Protein AF-A0A933C6C9-F1 (afdb_monomer_lite)

Secondary structure (DSSP, 8-state):
-PPPPPPPEEEEEE-SSHHHHHHHHHHHHHHHHHT-EEEEEE--TTGGGGTTTT---EEEETTEEEEESS--HHHHHHHHHSPEEEEEEEEEEEEHHHHHHH---SGGGHHHHHHHHHTS-PPEEEEETTS-EEEEEE-TT-HHHHHHHGGGBTSEEEEEEEEEEETTEEEEEEEEE-

Radius of gyration: 16.98 Å; chains: 1; bounding box: 46×29×46 Å

pLDDT: mean 88.98, std 12.52, range [32.41, 98.06]

Structure (mmCIF, N/CA/C/O backbone):
data_AF-A0A933C6C9-F1
#
_entry.id   AF-A0A933C6C9-F1
#
loop_
_atom_site.group_PDB
_atom_site.id
_atom_site.type_symbol
_atom_site.label_atom_id
_atom_site.label_alt_id
_atom_site.label_comp_id
_atom_site.label_asym_id
_atom_site.label_entity_id
_atom_site.label_seq_id
_atom_site.pdbx_PDB_ins_code
_atom_site.Cartn_x
_atom_site.Cartn_y
_atom_site.Cartn_z
_atom_site.occupancy
_atom_site.B_iso_or_equiv
_atom_site.auth_seq_id
_atom_site.auth_comp_id
_atom_site.auth_asym_id
_atom_site.auth_atom_id
_atom_site.pdbx_PDB_model_num
ATOM 1 N N . MET A 1 1 ? -21.735 3.619 -13.805 1.00 32.41 1 MET A N 1
ATOM 2 C CA . MET A 1 1 ? -20.652 3.083 -14.659 1.00 32.41 1 MET A CA 1
ATOM 3 C C . MET A 1 1 ? -19.665 2.416 -13.724 1.00 32.41 1 MET A C 1
ATOM 5 O O . MET A 1 1 ? -19.384 3.048 -12.712 1.00 32.41 1 MET A O 1
ATOM 9 N N . PRO A 1 2 ? -19.204 1.176 -13.961 1.00 44.41 2 PRO A N 1
ATOM 10 C CA . PRO A 1 2 ? -18.108 0.649 -13.158 1.00 44.41 2 PRO A CA 1
ATOM 11 C C . PRO A 1 2 ? -16.917 1.589 -13.348 1.00 44.41 2 PRO A C 1
ATOM 13 O O . PRO A 1 2 ? -16.565 1.916 -14.484 1.00 44.41 2 PRO A O 1
ATOM 16 N N . GLU A 1 3 ? -16.378 2.109 -12.249 1.00 56.44 3 GLU A N 1
ATOM 17 C CA . GLU A 1 3 ? -15.156 2.900 -12.312 1.00 56.44 3 GLU A CA 1
ATOM 18 C C . GLU A 1 3 ? -14.057 2.041 -12.936 1.00 56.44 3 GLU A C 1
ATOM 20 O O . GLU A 1 3 ? -13.916 0.862 -12.606 1.00 56.44 3 GLU A O 1
ATOM 25 N N . VAL A 1 4 ? -13.302 2.617 -13.873 1.00 56.66 4 VAL A N 1
ATOM 26 C CA . VAL A 1 4 ? -12.131 1.942 -14.434 1.00 56.66 4 VAL A CA 1
ATOM 27 C C . VAL A 1 4 ? -11.182 1.661 -13.266 1.00 56.66 4 VAL A C 1
ATOM 29 O O . VAL A 1 4 ? -10.819 2.614 -12.564 1.00 56.66 4 VAL A O 1
ATOM 32 N N . PRO A 1 5 ? -10.804 0.392 -13.021 1.00 61.88 5 PRO A N 1
ATOM 33 C CA . PRO A 1 5 ? -9.901 0.070 -11.934 1.00 61.88 5 PRO A CA 1
ATOM 34 C C . PRO A 1 5 ? -8.594 0.840 -12.137 1.00 61.88 5 PRO A C 1
ATOM 36 O O . PRO A 1 5 ? -8.133 0.989 -13.276 1.00 61.88 5 PRO A O 1
ATOM 39 N N . PRO A 1 6 ? -8.016 1.383 -11.059 1.00 73.81 6 PRO A N 1
ATOM 40 C CA . PRO A 1 6 ? -6.816 2.186 -11.173 1.00 73.81 6 PRO A CA 1
ATOM 41 C C . PRO A 1 6 ? -5.693 1.342 -11.771 1.00 73.81 6 PRO A C 1
ATOM 43 O O . PRO A 1 6 ? -5.558 0.157 -11.468 1.00 73.81 6 PRO A O 1
ATOM 46 N N . ALA A 1 7 ? -4.894 1.961 -12.639 1.00 83.75 7 ALA A N 1
ATOM 47 C CA . ALA A 1 7 ? -3.699 1.314 -13.152 1.00 83.75 7 ALA A CA 1
ATOM 48 C C . ALA A 1 7 ? -2.747 1.015 -11.981 1.00 83.75 7 ALA A C 1
ATOM 50 O O . ALA A 1 7 ? -2.576 1.883 -11.116 1.00 83.75 7 ALA A O 1
ATOM 51 N N . PRO A 1 8 ? -2.120 -0.172 -11.944 1.00 91.25 8 PRO A N 1
ATOM 52 C CA . PRO A 1 8 ? -1.150 -0.483 -10.910 1.00 91.25 8 PRO A CA 1
ATOM 53 C C . PRO A 1 8 ? 0.061 0.450 -11.006 1.00 91.25 8 PRO A C 1
ATOM 55 O O . PRO A 1 8 ? 0.387 0.993 -12.064 1.00 91.25 8 PRO A O 1
ATOM 58 N N . GLU A 1 9 ? 0.754 0.627 -9.894 1.00 92.12 9 GLU A N 1
ATOM 59 C CA . GLU A 1 9 ? 1.979 1.415 -9.812 1.00 92.12 9 GLU A CA 1
ATOM 60 C C . GLU A 1 9 ? 3.126 0.568 -9.273 1.00 92.12 9 GLU A C 1
ATOM 62 O O . GLU A 1 9 ? 2.943 -0.276 -8.398 1.00 92.12 9 GLU A O 1
ATOM 67 N N . VAL A 1 10 ? 4.321 0.804 -9.805 1.00 95.12 10 VAL A N 1
ATOM 68 C CA . VAL A 1 10 ? 5.551 0.120 -9.416 1.00 95.12 10 VAL A CA 1
ATOM 69 C C . VAL A 1 10 ? 6.613 1.152 -9.087 1.00 95.12 10 VAL A C 1
ATOM 71 O O . VAL A 1 10 ? 6.881 2.050 -9.887 1.00 95.12 10 VAL A O 1
ATOM 74 N N . VAL A 1 11 ? 7.263 0.977 -7.940 1.00 93.81 11 VAL A N 1
ATOM 75 C CA . VAL A 1 11 ? 8.431 1.765 -7.541 1.00 93.81 11 VAL A CA 1
ATOM 76 C C . VAL A 1 11 ? 9.609 0.825 -7.321 1.00 93.81 11 VAL A C 1
ATOM 78 O O . VAL A 1 11 ? 9.548 -0.080 -6.488 1.00 93.81 11 VAL A O 1
ATOM 81 N N . LEU A 1 12 ? 10.692 1.048 -8.063 1.00 94.12 12 LEU A N 1
ATOM 82 C CA . LEU A 1 12 ? 11.960 0.343 -7.902 1.00 94.12 12 LEU A CA 1
ATOM 83 C C . LEU A 1 12 ? 12.968 1.234 -7.178 1.00 94.12 12 LEU A C 1
ATOM 85 O O . LEU A 1 12 ? 13.388 2.256 -7.719 1.00 94.12 12 LEU A O 1
ATOM 89 N N . TYR A 1 13 ? 13.439 0.799 -6.014 1.00 91.69 13 TYR A N 1
ATOM 90 C CA . TYR A 1 13 ? 14.612 1.373 -5.359 1.00 91.69 13 TYR A CA 1
ATOM 91 C C . TYR A 1 13 ? 15.875 0.618 -5.785 1.00 91.69 13 TYR A C 1
ATOM 93 O O . TYR A 1 13 ? 15.962 -0.601 -5.609 1.00 91.69 13 TYR A O 1
ATOM 101 N N . ARG A 1 14 ? 16.869 1.329 -6.336 1.00 90.06 14 ARG A N 1
ATOM 102 C CA . ARG A 1 14 ? 18.117 0.737 -6.858 1.00 90.06 14 ARG A CA 1
ATOM 103 C C . ARG A 1 14 ? 19.378 1.519 -6.498 1.00 90.06 14 ARG A C 1
ATOM 105 O O . ARG A 1 14 ? 19.368 2.746 -6.483 1.00 90.06 14 ARG A O 1
ATOM 112 N N . CYS A 1 15 ? 20.495 0.809 -6.311 1.00 86.50 15 CYS A N 1
ATOM 113 C CA . CYS A 1 15 ? 21.815 1.407 -6.051 1.00 86.50 15 CYS A CA 1
ATOM 114 C C . CYS A 1 15 ? 22.691 1.600 -7.308 1.00 86.50 15 CYS A C 1
ATOM 116 O O . CYS A 1 15 ? 23.744 2.231 -7.236 1.00 86.50 15 CYS A O 1
ATOM 118 N N . GLY A 1 16 ? 22.275 1.078 -8.469 1.00 83.25 16 GLY A N 1
ATOM 119 C CA . GLY A 1 16 ? 23.017 1.235 -9.727 1.00 83.25 16 GLY A CA 1
ATOM 120 C C . GLY A 1 16 ? 23.924 0.067 -10.133 1.00 83.25 16 GLY A C 1
ATOM 121 O O . GLY A 1 16 ? 24.734 0.233 -11.036 1.00 83.25 16 GLY A O 1
ATOM 122 N N . CYS A 1 17 ? 23.834 -1.087 -9.468 1.00 86.50 17 CYS A N 1
ATOM 123 C CA . CYS A 1 17 ? 24.568 -2.293 -9.861 1.00 86.50 17 CYS A CA 1
ATOM 124 C C . CYS A 1 17 ? 23.880 -3.042 -11.018 1.00 86.50 17 CYS A C 1
ATOM 126 O O . CYS A 1 17 ? 22.681 -2.874 -11.248 1.00 86.50 17 CYS A O 1
ATOM 128 N N . SER A 1 18 ? 24.610 -3.955 -11.667 1.00 87.06 18 SER A N 1
ATOM 129 C CA . SER A 1 18 ? 24.082 -4.798 -12.752 1.00 87.06 18 SER A CA 1
ATOM 130 C C . SER A 1 18 ? 22.852 -5.615 -12.342 1.00 87.06 18 SER A C 1
ATOM 132 O O . SER A 1 18 ? 21.938 -5.809 -13.137 1.00 87.06 18 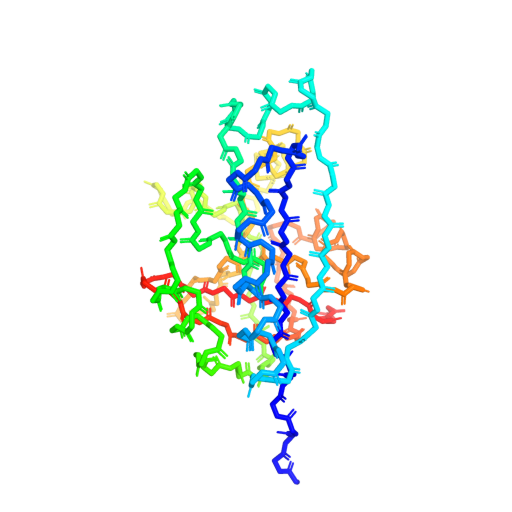SER A O 1
ATOM 134 N N . HIS A 1 19 ? 22.778 -6.046 -11.080 1.00 87.25 19 HIS A N 1
ATOM 135 C CA . HIS A 1 19 ? 21.608 -6.749 -10.554 1.00 87.25 19 HIS A CA 1
ATOM 136 C C . HIS A 1 19 ? 20.350 -5.863 -10.557 1.00 87.25 19 HIS A C 1
ATOM 138 O O . HIS A 1 19 ? 19.266 -6.311 -10.922 1.00 87.25 19 HIS A O 1
ATOM 144 N N . CYS A 1 20 ? 20.499 -4.579 -10.217 1.00 89.94 20 CYS A N 1
ATOM 145 C CA . CYS A 1 20 ? 19.412 -3.608 -10.301 1.00 89.94 20 CYS A CA 1
ATOM 146 C C . CYS A 1 20 ? 19.050 -3.250 -11.749 1.00 89.94 20 CYS A C 1
ATOM 148 O O . CYS A 1 20 ? 17.885 -2.971 -12.012 1.00 89.94 20 CYS A O 1
ATOM 150 N N . ASP A 1 21 ? 20.012 -3.259 -12.678 1.00 93.06 21 ASP A N 1
ATOM 151 C CA . ASP A 1 21 ? 19.730 -3.046 -14.105 1.00 93.06 21 ASP A CA 1
ATOM 152 C C . ASP A 1 21 ? 18.847 -4.161 -14.670 1.00 93.06 21 ASP A C 1
ATOM 154 O O . ASP A 1 21 ? 17.844 -3.885 -15.326 1.00 93.06 21 ASP A O 1
ATOM 158 N N . MET A 1 22 ? 19.161 -5.416 -14.337 1.00 93.81 22 MET A N 1
ATOM 159 C CA . MET A 1 22 ? 18.333 -6.567 -14.710 1.00 93.81 22 MET A CA 1
ATOM 160 C C . MET A 1 22 ? 16.928 -6.483 -14.101 1.00 93.81 22 MET A C 1
ATOM 162 O O . MET A 1 22 ? 15.940 -6.788 -14.772 1.00 93.81 22 MET A O 1
ATOM 166 N N . ALA A 1 23 ? 16.827 -6.057 -12.837 1.00 95.19 23 ALA A N 1
ATOM 167 C CA . ALA A 1 23 ? 15.544 -5.842 -12.170 1.00 95.19 23 ALA A CA 1
ATOM 168 C C . ALA A 1 23 ? 14.711 -4.768 -12.875 1.00 95.19 23 ALA A C 1
ATOM 170 O O . ALA A 1 23 ? 13.528 -4.978 -13.134 1.00 95.19 23 ALA A O 1
ATOM 171 N N . GLU A 1 24 ? 15.327 -3.635 -13.216 1.00 96.81 24 GLU A N 1
ATOM 172 C CA . GLU A 1 24 ? 14.653 -2.544 -13.912 1.00 96.81 24 GLU A CA 1
ATOM 173 C C . GLU A 1 24 ? 14.147 -2.967 -15.291 1.00 96.81 24 GLU A C 1
ATOM 175 O O . GLU A 1 24 ? 12.998 -2.680 -15.624 1.00 96.81 24 GLU A O 1
ATOM 180 N N . GLU A 1 25 ? 14.965 -3.664 -16.082 1.00 97.19 25 GLU A N 1
ATOM 181 C CA . GLU A 1 25 ? 14.559 -4.126 -17.411 1.00 97.19 25 GLU A CA 1
ATOM 182 C C . GLU A 1 25 ? 13.327 -5.040 -17.331 1.00 97.19 25 GLU A C 1
ATOM 184 O O . GLU A 1 25 ? 12.340 -4.842 -18.048 1.00 97.19 25 GLU A O 1
ATOM 189 N N . GLU A 1 26 ? 13.353 -6.013 -16.419 1.00 97.69 26 GLU A N 1
ATOM 190 C CA . GLU A 1 26 ? 12.238 -6.937 -16.243 1.00 97.69 26 GLU A CA 1
ATOM 191 C C . GLU A 1 26 ? 10.985 -6.230 -15.715 1.00 97.69 26 GLU A C 1
ATOM 193 O O . GLU A 1 26 ? 9.892 -6.449 -16.240 1.00 97.69 26 GLU A O 1
ATOM 198 N N . LEU A 1 27 ? 11.121 -5.333 -14.737 1.00 97.69 27 LEU A N 1
ATOM 199 C CA . LEU A 1 27 ? 9.984 -4.580 -14.211 1.00 97.69 27 LEU A CA 1
ATOM 200 C C . LEU A 1 27 ? 9.380 -3.641 -15.251 1.00 97.69 27 LEU A C 1
ATOM 202 O O . LEU A 1 27 ? 8.159 -3.557 -15.328 1.00 97.69 27 LEU A O 1
ATOM 206 N N . ARG A 1 28 ? 10.184 -2.988 -16.099 1.00 97.50 28 ARG A N 1
ATOM 207 C CA . ARG A 1 28 ? 9.669 -2.179 -17.218 1.00 97.50 28 ARG A CA 1
ATOM 208 C C . ARG A 1 28 ? 8.869 -3.031 -18.197 1.00 97.50 28 ARG A C 1
ATOM 210 O O . ARG A 1 28 ? 7.793 -2.618 -18.630 1.00 97.50 28 ARG A O 1
ATOM 217 N N . ARG A 1 29 ? 9.358 -4.236 -18.513 1.00 97.88 29 ARG A N 1
ATOM 218 C CA . ARG A 1 29 ? 8.659 -5.199 -19.378 1.00 97.88 29 ARG A CA 1
ATOM 219 C C . ARG A 1 29 ? 7.302 -5.589 -18.796 1.00 97.88 29 ARG A C 1
ATOM 221 O O . ARG A 1 29 ? 6.312 -5.642 -19.523 1.00 97.88 29 ARG A O 1
ATOM 228 N N . GLN A 1 30 ? 7.252 -5.874 -17.497 1.00 97.56 30 GLN A N 1
ATOM 229 C CA . GLN A 1 30 ? 6.016 -6.254 -16.819 1.00 97.56 30 GLN A CA 1
ATOM 230 C C . GLN A 1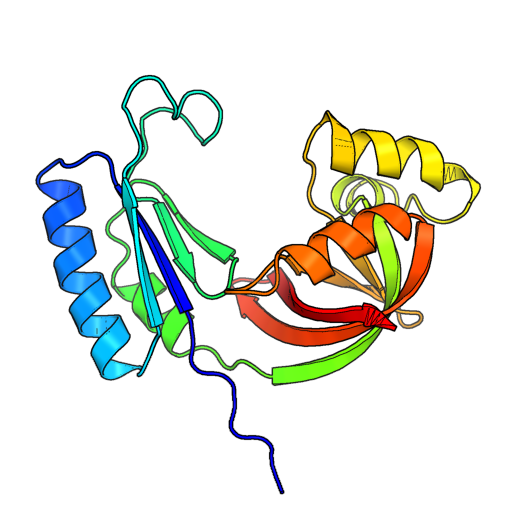 30 ? 5.068 -5.064 -16.655 1.00 97.56 30 GLN A C 1
ATOM 232 O O . GLN A 1 30 ? 3.899 -5.177 -17.010 1.00 97.56 30 GLN A O 1
ATOM 237 N N . ALA A 1 31 ? 5.564 -3.906 -16.222 1.00 96.38 31 ALA A N 1
ATOM 238 C CA . ALA A 1 31 ? 4.778 -2.685 -16.100 1.00 96.38 31 ALA A CA 1
ATOM 239 C C . ALA A 1 31 ? 4.086 -2.336 -17.424 1.00 96.38 31 ALA A C 1
ATOM 241 O O . ALA A 1 31 ? 2.876 -2.141 -17.443 1.00 96.38 31 ALA A O 1
ATOM 242 N N . ALA A 1 32 ? 4.807 -2.380 -18.550 1.00 96.12 32 ALA A N 1
ATOM 243 C CA . ALA A 1 32 ? 4.223 -2.142 -19.870 1.00 96.12 32 ALA A CA 1
ATOM 244 C C . ALA A 1 32 ? 3.103 -3.141 -20.222 1.00 96.12 32 ALA A C 1
ATOM 246 O O . ALA A 1 32 ? 2.067 -2.742 -20.746 1.00 96.12 32 ALA A O 1
ATOM 247 N N . ARG A 1 33 ? 3.276 -4.431 -19.900 1.00 95.81 33 ARG A N 1
ATOM 248 C CA . ARG A 1 33 ? 2.250 -5.468 -20.134 1.00 95.81 33 ARG A CA 1
ATOM 249 C C . ARG A 1 33 ? 0.986 -5.261 -19.303 1.00 95.81 33 ARG A C 1
ATOM 251 O O . ARG A 1 33 ? -0.091 -5.630 -19.754 1.00 95.81 33 ARG A O 1
ATOM 258 N N . HIS A 1 34 ? 1.130 -4.698 -18.109 1.00 94.06 34 HIS A N 1
ATOM 259 C CA . HIS A 1 34 ? 0.035 -4.469 -17.168 1.00 94.06 34 HIS A CA 1
ATOM 260 C C . HIS A 1 34 ? -0.492 -3.024 -17.193 1.00 94.06 34 HIS A C 1
ATOM 262 O O . HIS A 1 34 ? -1.351 -2.679 -16.388 1.00 94.06 34 HIS A O 1
ATOM 268 N N . GLY A 1 35 ? 0.013 -2.170 -18.095 1.00 93.62 35 GLY A N 1
ATOM 269 C CA . GLY A 1 35 ? -0.342 -0.748 -18.141 1.00 93.62 35 GLY A CA 1
ATOM 270 C C . GLY A 1 35 ? 0.039 0.019 -16.869 1.00 93.62 35 GLY A C 1
ATOM 271 O O . GLY A 1 35 ? -0.590 1.025 -16.553 1.00 93.62 35 GLY A O 1
ATOM 272 N N . ALA A 1 36 ? 1.033 -0.469 -16.124 1.00 93.62 36 ALA A N 1
ATOM 273 C CA . ALA A 1 36 ? 1.412 0.064 -14.827 1.00 93.62 36 ALA A CA 1
ATOM 274 C C . ALA A 1 36 ? 2.251 1.341 -14.954 1.00 93.62 36 ALA A C 1
ATOM 276 O O . ALA A 1 36 ? 3.143 1.437 -15.805 1.00 93.62 36 ALA A O 1
ATOM 277 N N . ALA A 1 37 ? 2.033 2.294 -14.050 1.00 92.38 37 ALA A N 1
ATOM 278 C CA . ALA A 1 37 ? 2.969 3.393 -13.855 1.00 92.38 37 ALA A CA 1
ATOM 279 C C . ALA A 1 37 ? 4.282 2.851 -13.264 1.00 92.38 37 ALA A C 1
ATOM 281 O O . ALA A 1 37 ? 4.257 2.024 -12.355 1.00 92.38 37 ALA A O 1
ATOM 282 N N . PHE A 1 38 ? 5.428 3.319 -13.763 1.00 94.19 38 PHE A N 1
ATOM 283 C CA . PHE A 1 38 ? 6.744 2.844 -13.329 1.00 94.19 38 PHE A CA 1
ATOM 284 C C . PHE A 1 38 ? 7.636 4.008 -12.892 1.00 94.19 38 PHE A C 1
ATOM 286 O O . PHE A 1 38 ? 7.881 4.935 -13.667 1.00 94.19 38 PHE A O 1
ATOM 293 N N . GLU A 1 39 ? 8.144 3.938 -11.665 1.00 93.75 39 GLU A N 1
ATOM 294 C CA . GLU A 1 39 ? 9.053 4.916 -11.072 1.00 93.75 39 GLU A CA 1
ATOM 295 C C . GLU A 1 39 ? 10.339 4.233 -10.593 1.00 93.75 39 GLU A C 1
ATOM 297 O O . GLU A 1 39 ? 10.314 3.153 -10.003 1.00 93.75 39 GLU A O 1
ATOM 302 N N . VAL A 1 40 ? 11.479 4.885 -10.822 1.00 93.38 40 VAL A N 1
ATOM 303 C CA . VAL A 1 40 ? 12.787 4.436 -10.338 1.00 93.38 40 VAL A CA 1
ATOM 304 C C . VAL A 1 40 ? 13.317 5.456 -9.345 1.00 93.38 40 VAL A C 1
ATOM 306 O O . VAL A 1 40 ? 13.433 6.637 -9.663 1.00 93.38 40 VAL A O 1
ATOM 309 N N . ARG A 1 41 ? 13.693 4.986 -8.158 1.00 91.50 41 ARG A N 1
ATOM 310 C CA . ARG A 1 41 ? 14.327 5.777 -7.105 1.00 91.50 41 ARG A CA 1
ATOM 311 C C . ARG A 1 41 ? 15.744 5.282 -6.890 1.00 91.50 41 ARG A C 1
ATOM 313 O O . ARG A 1 41 ? 15.979 4.114 -6.574 1.00 91.50 41 ARG A O 1
ATOM 320 N N . ARG A 1 42 ? 16.713 6.173 -7.077 1.00 87.56 42 ARG A N 1
ATOM 321 C CA . ARG A 1 42 ? 18.107 5.857 -6.780 1.00 87.56 42 ARG A CA 1
ATOM 322 C C . ARG A 1 42 ? 18.335 6.017 -5.285 1.00 87.56 42 ARG A C 1
ATOM 324 O O . ARG A 1 42 ? 17.966 7.041 -4.722 1.00 87.56 42 ARG A O 1
ATOM 331 N N . VAL A 1 43 ? 18.941 5.014 -4.666 1.00 81.94 43 VAL A N 1
ATOM 332 C CA . VAL A 1 43 ? 19.384 5.096 -3.274 1.00 81.94 43 VAL A CA 1
ATOM 333 C C . VAL A 1 43 ? 20.902 5.189 -3.234 1.00 81.94 43 VAL A C 1
ATOM 335 O O . VAL A 1 43 ? 21.604 4.453 -3.935 1.00 81.94 43 VAL A O 1
ATOM 338 N N . GLU A 1 44 ? 21.404 6.131 -2.445 1.00 69.31 44 GLU A N 1
ATOM 339 C CA . GLU A 1 44 ? 22.831 6.270 -2.169 1.00 69.31 44 GLU A CA 1
ATOM 340 C C . GLU A 1 44 ? 23.259 5.203 -1.159 1.00 69.31 44 GLU A C 1
ATOM 342 O O . GLU A 1 44 ? 22.485 4.828 -0.273 1.00 69.31 44 GLU A O 1
ATOM 347 N N . LYS A 1 45 ? 24.484 4.683 -1.298 1.00 55.00 45 LYS A N 1
ATOM 348 C CA . LYS A 1 45 ? 24.989 3.596 -0.445 1.00 55.00 45 LYS A CA 1
ATOM 349 C C . LYS A 1 45 ? 25.012 3.988 1.036 1.00 55.00 45 LYS A C 1
ATOM 351 O O . LYS A 1 45 ? 24.765 3.121 1.869 1.00 55.00 45 LYS A O 1
ATOM 356 N N . GLU A 1 46 ? 25.243 5.261 1.361 1.00 54.81 46 GLU A N 1
ATOM 357 C CA . GLU A 1 46 ? 25.212 5.752 2.742 1.00 54.81 46 GLU A CA 1
ATOM 358 C C . GLU A 1 46 ? 23.784 5.914 3.317 1.00 54.81 46 GLU A C 1
ATOM 360 O O . GLU A 1 46 ? 23.612 5.876 4.534 1.00 54.81 46 GLU A O 1
ATOM 365 N N . GLY A 1 47 ? 22.744 6.036 2.479 1.00 50.06 47 GLY A N 1
ATOM 366 C CA . GLY A 1 47 ? 21.372 6.376 2.900 1.00 50.06 47 GLY A CA 1
ATOM 367 C C . GLY A 1 47 ? 20.444 5.193 3.215 1.00 50.06 47 GLY A C 1
ATOM 368 O O . GLY A 1 47 ? 19.362 5.387 3.766 1.00 50.06 47 GLY A O 1
ATOM 369 N N . VAL A 1 48 ? 20.839 3.954 2.898 1.00 48.81 48 VAL A N 1
ATOM 370 C CA . VAL A 1 48 ? 19.991 2.752 3.095 1.00 48.81 48 VAL A CA 1
ATOM 371 C C . VAL A 1 48 ? 20.114 2.155 4.503 1.00 48.81 48 VAL A C 1
ATOM 373 O O . VAL A 1 48 ? 19.475 1.147 4.804 1.00 48.81 48 VAL A O 1
ATOM 376 N N . GLY A 1 49 ? 20.909 2.763 5.391 1.00 47.88 49 GLY A N 1
ATOM 377 C CA . GLY A 1 49 ? 21.059 2.307 6.780 1.00 47.88 49 GLY A CA 1
ATOM 378 C C . GLY A 1 49 ? 19.727 2.205 7.536 1.00 47.88 49 GLY A C 1
ATOM 379 O O . GLY A 1 49 ? 19.596 1.359 8.413 1.00 47.88 49 GLY A O 1
ATOM 380 N N . GLN A 1 50 ? 18.722 2.998 7.143 1.00 51.84 50 GLN A N 1
ATOM 381 C CA . GLN A 1 50 ? 17.366 2.971 7.708 1.00 51.84 50 GLN A CA 1
ATOM 382 C C . GLN A 1 50 ? 16.353 2.132 6.900 1.00 51.84 50 GLN A C 1
ATOM 384 O O . GLN A 1 50 ? 15.303 1.789 7.431 1.00 51.84 50 GLN A O 1
ATOM 389 N N . LEU A 1 51 ? 16.653 1.763 5.646 1.00 51.53 51 LEU A N 1
ATOM 390 C CA . LEU A 1 51 ? 15.742 1.055 4.724 1.00 51.53 51 LEU A CA 1
ATOM 391 C C . LEU A 1 51 ? 16.238 -0.362 4.390 1.00 51.53 51 LEU A C 1
ATOM 393 O O . LEU A 1 51 ? 16.263 -0.770 3.234 1.00 51.53 51 LEU A O 1
ATOM 397 N N . ALA A 1 52 ? 16.623 -1.123 5.414 1.00 49.09 52 ALA A N 1
ATOM 398 C CA . ALA A 1 52 ? 17.057 -2.520 5.293 1.00 49.09 52 ALA A CA 1
ATOM 399 C C . ALA A 1 52 ? 18.449 -2.749 4.670 1.00 49.09 52 ALA A C 1
ATOM 401 O O . ALA A 1 52 ? 18.646 -3.741 3.981 1.00 49.09 52 ALA A O 1
ATOM 402 N N . GLY A 1 53 ? 19.424 -1.868 4.934 1.00 51.59 53 GLY A N 1
ATOM 403 C CA . GLY A 1 53 ? 20.863 -2.147 4.813 1.00 51.59 53 GLY A CA 1
ATOM 404 C C . GLY A 1 53 ? 21.309 -2.819 3.504 1.00 51.59 53 GLY A C 1
ATOM 405 O O . GLY A 1 53 ? 21.294 -4.033 3.385 1.00 51.59 53 GLY A O 1
ATOM 406 N N . TRP A 1 54 ? 21.810 -2.051 2.532 1.00 58.16 54 TRP A N 1
ATOM 407 C CA . TRP A 1 54 ? 22.490 -2.558 1.315 1.00 58.16 54 TRP A CA 1
ATOM 408 C C . TRP A 1 54 ? 21.637 -3.429 0.350 1.00 58.16 54 TRP A C 1
ATOM 410 O O . TRP A 1 54 ? 22.097 -3.751 -0.745 1.00 58.16 54 TRP A O 1
ATOM 420 N N . ALA A 1 55 ? 20.391 -3.770 0.690 1.00 73.62 55 ALA A N 1
ATOM 421 C CA . ALA A 1 55 ? 19.599 -4.841 0.075 1.00 73.62 55 ALA A CA 1
ATOM 422 C C . ALA A 1 55 ? 18.736 -4.429 -1.147 1.00 73.62 55 ALA A C 1
ATOM 424 O O . ALA A 1 55 ? 17.578 -4.828 -1.272 1.00 73.62 55 ALA A O 1
ATOM 425 N N . THR A 1 56 ? 19.274 -3.638 -2.082 1.00 80.75 56 THR A N 1
ATOM 426 C CA . THR A 1 56 ? 18.580 -3.347 -3.361 1.00 80.75 56 THR A CA 1
ATOM 427 C C . THR A 1 56 ? 18.744 -4.489 -4.376 1.00 80.75 56 THR A C 1
ATOM 429 O O . THR A 1 56 ? 19.801 -5.123 -4.372 1.00 80.75 56 THR A O 1
ATOM 432 N N . PRO A 1 57 ? 17.797 -4.715 -5.307 1.00 90.94 57 PRO A N 1
ATOM 433 C CA . PRO A 1 57 ? 16.596 -3.923 -5.579 1.00 90.94 57 PRO A CA 1
ATOM 434 C C . PRO A 1 57 ? 15.501 -4.122 -4.526 1.00 90.94 57 PRO A C 1
ATOM 436 O O . PRO A 1 57 ? 15.286 -5.239 -4.062 1.00 90.94 57 PRO A O 1
ATOM 439 N N . VAL A 1 58 ? 14.786 -3.047 -4.189 1.00 91.69 58 VAL A N 1
ATOM 440 C CA . VAL A 1 58 ? 13.531 -3.136 -3.424 1.00 91.69 58 VAL A CA 1
ATOM 441 C C . VAL A 1 58 ? 12.390 -2.718 -4.336 1.00 91.69 58 VAL A C 1
ATOM 443 O O . VAL A 1 58 ? 12.453 -1.664 -4.971 1.00 91.69 58 VAL A O 1
ATOM 446 N N . VAL A 1 59 ? 11.373 -3.566 -4.435 1.00 94.12 59 VAL A N 1
ATOM 447 C CA . VAL A 1 59 ? 10.263 -3.397 -5.372 1.00 94.12 59 VAL A CA 1
ATOM 448 C C . VAL A 1 59 ? 8.979 -3.236 -4.591 1.00 94.12 59 VAL A C 1
ATOM 450 O O . VAL A 1 59 ? 8.581 -4.141 -3.857 1.00 94.12 59 VAL A O 1
ATOM 453 N N . TYR A 1 60 ? 8.320 -2.104 -4.804 1.00 92.81 60 TYR A N 1
ATOM 454 C CA . TYR A 1 60 ? 6.982 -1.840 -4.306 1.00 92.81 60 TYR A CA 1
ATOM 455 C C . TYR A 1 60 ? 5.991 -1.912 -5.458 1.00 92.81 60 TYR A C 1
ATOM 457 O O . TYR A 1 60 ? 6.253 -1.372 -6.533 1.00 92.81 60 TYR A O 1
ATOM 465 N N . VAL A 1 61 ? 4.850 -2.549 -5.217 1.00 94.06 61 VAL A N 1
ATOM 466 C CA . VAL A 1 61 ? 3.686 -2.506 -6.101 1.00 94.06 61 VAL A CA 1
ATOM 467 C C . VAL A 1 61 ? 2.527 -1.961 -5.288 1.00 94.06 61 VAL A C 1
ATOM 469 O O . VAL A 1 61 ? 2.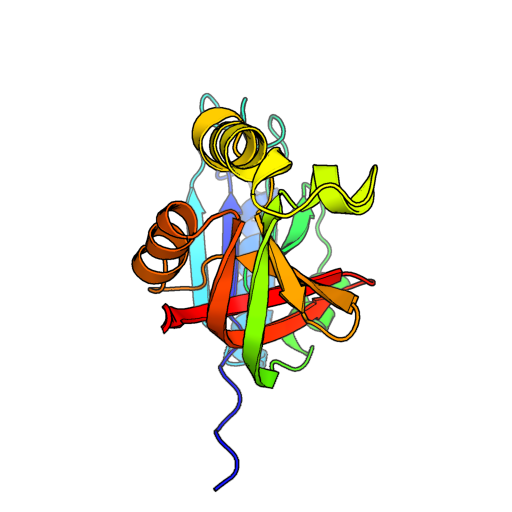227 -2.496 -4.222 1.00 94.06 61 VAL A O 1
ATOM 472 N N . ASN A 1 62 ? 1.905 -0.882 -5.766 1.00 91.62 62 ASN A N 1
ATOM 473 C CA . ASN A 1 62 ? 0.759 -0.253 -5.107 1.00 91.62 62 ASN A CA 1
ATOM 474 C C . ASN A 1 62 ? 1.028 0.094 -3.624 1.00 91.62 62 ASN A C 1
ATOM 476 O O . ASN A 1 62 ? 0.211 -0.171 -2.746 1.00 91.62 62 ASN A O 1
ATOM 480 N N . GLY A 1 63 ? 2.225 0.616 -3.334 1.00 86.62 63 GLY A N 1
ATOM 481 C CA . GLY A 1 63 ? 2.660 0.969 -1.976 1.00 86.62 63 GLY A CA 1
ATOM 482 C C . GLY A 1 63 ? 3.060 -0.210 -1.074 1.00 86.62 63 GLY A C 1
ATOM 483 O O . GLY A 1 63 ? 3.502 0.022 0.049 1.00 86.62 63 GLY A O 1
ATOM 484 N N . VAL A 1 64 ? 2.974 -1.459 -1.547 1.00 89.88 64 VAL A N 1
ATOM 485 C CA . VAL A 1 64 ? 3.341 -2.666 -0.784 1.00 89.88 64 VAL A CA 1
ATOM 486 C C . VAL A 1 64 ? 4.668 -3.234 -1.271 1.00 89.88 64 VAL A C 1
ATOM 488 O O . VAL A 1 64 ? 4.860 -3.437 -2.469 1.00 89.88 64 VAL A O 1
ATOM 491 N N . GLU A 1 65 ? 5.583 -3.530 -0.345 1.00 91.25 65 GLU A N 1
ATOM 492 C CA . GLU A 1 65 ? 6.844 -4.202 -0.669 1.00 91.25 65 GLU A CA 1
ATOM 493 C C . GLU A 1 65 ? 6.580 -5.638 -1.145 1.00 91.25 65 GLU A C 1
ATOM 495 O O . GLU A 1 65 ? 6.014 -6.464 -0.427 1.00 91.25 65 GLU A O 1
ATOM 500 N N . ILE A 1 66 ? 7.012 -5.946 -2.366 1.00 94.44 66 ILE A N 1
ATOM 501 C CA . ILE A 1 66 ? 6.862 -7.270 -2.980 1.00 94.44 66 ILE A CA 1
ATOM 502 C C . ILE A 1 66 ? 8.136 -8.096 -2.829 1.00 94.44 66 ILE A C 1
ATOM 504 O O . ILE A 1 66 ? 8.071 -9.316 -2.657 1.00 94.44 66 ILE A O 1
ATOM 508 N N . SER A 1 67 ? 9.296 -7.446 -2.910 1.00 92.75 67 SER A N 1
ATOM 509 C CA . SER A 1 67 ? 10.595 -8.092 -2.745 1.00 92.75 67 SER A CA 1
ATOM 510 C C . SER A 1 67 ? 11.672 -7.095 -2.341 1.00 92.75 67 SER A C 1
ATOM 512 O O . SER A 1 67 ? 11.732 -6.000 -2.903 1.00 92.75 67 SER A O 1
ATOM 514 N N . HIS A 1 68 ? 12.598 -7.545 -1.502 1.00 90.06 68 HIS A N 1
ATOM 515 C CA . HIS A 1 68 ? 13.903 -6.930 -1.275 1.00 90.06 68 HIS A CA 1
ATOM 516 C C . HIS A 1 68 ? 15.012 -7.875 -1.758 1.00 90.06 68 HIS A C 1
ATOM 518 O O . HIS A 1 68 ? 14.841 -9.096 -1.693 1.00 90.06 68 HIS A O 1
ATOM 524 N N . TYR A 1 69 ? 16.125 -7.326 -2.259 1.00 85.81 69 TYR A N 1
ATOM 525 C CA . TYR A 1 69 ? 17.364 -8.007 -2.687 1.00 85.81 69 TYR A CA 1
ATOM 526 C C . TYR A 1 69 ? 17.238 -9.146 -3.722 1.00 85.81 69 TYR A C 1
ATOM 528 O O . TYR A 1 69 ? 18.235 -9.686 -4.192 1.00 85.81 69 TYR A O 1
ATOM 536 N N . THR A 1 70 ? 16.025 -9.537 -4.097 1.00 87.50 70 THR A N 1
ATOM 537 C CA . THR A 1 70 ? 15.751 -10.767 -4.838 1.00 87.50 70 THR A CA 1
ATOM 538 C C . THR A 1 70 ? 15.066 -10.466 -6.160 1.00 87.50 70 THR A C 1
ATOM 540 O O . THR A 1 70 ? 14.120 -9.681 -6.239 1.00 87.50 70 THR A O 1
ATOM 543 N N . MET A 1 71 ? 15.507 -11.155 -7.213 1.00 90.81 71 MET A N 1
ATOM 544 C CA . MET A 1 71 ? 14.867 -11.130 -8.529 1.00 90.81 71 MET A CA 1
ATOM 545 C C . MET A 1 71 ? 13.608 -11.996 -8.523 1.00 90.81 71 MET A C 1
ATOM 547 O O . MET A 1 71 ? 13.614 -13.152 -8.946 1.00 90.81 71 MET A O 1
ATOM 551 N N . SER A 1 72 ? 12.508 -11.429 -8.042 1.00 93.62 72 SER A N 1
ATOM 552 C CA . SER A 1 72 ? 11.242 -12.140 -7.858 1.00 93.62 72 SER A CA 1
ATOM 553 C C . SER A 1 72 ? 10.266 -11.900 -9.014 1.00 93.62 72 SER A C 1
ATOM 555 O O . SER A 1 72 ? 9.101 -11.583 -8.792 1.00 93.62 72 SER A O 1
ATOM 557 N N . ALA A 1 73 ? 10.712 -12.095 -10.261 1.00 95.25 73 ALA A N 1
ATOM 558 C CA . ALA A 1 73 ? 9.939 -11.772 -11.470 1.00 95.25 73 ALA A CA 1
ATOM 559 C C . ALA A 1 73 ? 8.518 -12.366 -11.492 1.00 95.25 73 ALA A C 1
ATOM 561 O O . ALA A 1 73 ? 7.583 -11.720 -11.963 1.00 95.25 73 ALA A O 1
ATOM 562 N N . LYS A 1 74 ? 8.333 -13.581 -10.957 1.00 96.25 74 LYS A N 1
ATOM 563 C CA . LYS A 1 74 ? 7.003 -14.190 -10.801 1.00 96.25 74 LYS A CA 1
ATOM 564 C C . LYS A 1 74 ? 6.126 -13.392 -9.828 1.00 96.25 74 LYS A C 1
ATOM 566 O O . LYS A 1 74 ? 4.987 -13.102 -10.171 1.00 96.25 74 LYS A O 1
ATOM 571 N N . ALA A 1 75 ? 6.661 -13.026 -8.664 1.00 95.81 75 ALA A N 1
ATOM 572 C CA . ALA A 1 75 ? 5.929 -12.277 -7.646 1.00 95.81 75 ALA A CA 1
ATOM 573 C C . ALA A 1 75 ? 5.573 -10.865 -8.127 1.00 95.81 75 ALA A C 1
ATOM 575 O O . ALA A 1 75 ? 4.463 -10.409 -7.887 1.00 95.81 75 ALA A O 1
ATOM 576 N N . TRP A 1 76 ? 6.475 -10.197 -8.853 1.00 96.69 76 TRP A N 1
ATOM 577 C CA . TRP A 1 76 ? 6.203 -8.883 -9.449 1.00 96.69 76 TRP A CA 1
ATOM 578 C C . TRP A 1 76 ? 5.031 -8.942 -10.426 1.00 96.69 76 TRP A C 1
ATOM 580 O O . TRP A 1 76 ? 4.119 -8.124 -10.348 1.00 96.69 76 TRP A O 1
ATOM 590 N N . ARG A 1 77 ? 5.007 -9.966 -11.284 1.00 96.38 77 ARG A N 1
ATOM 591 C CA . ARG A 1 77 ? 3.926 -10.178 -12.249 1.00 96.38 77 ARG A CA 1
ATOM 592 C C . ARG A 1 77 ? 2.603 -10.489 -11.560 1.00 96.38 77 ARG A C 1
ATOM 594 O O . ARG A 1 77 ? 1.570 -9.988 -11.979 1.00 96.38 77 ARG A O 1
ATOM 601 N N . GLU A 1 78 ? 2.629 -11.324 -10.526 1.00 96.19 78 GLU A N 1
ATOM 602 C CA . GLU A 1 78 ? 1.435 -11.653 -9.739 1.00 96.19 78 GLU A CA 1
ATOM 603 C C . GLU A 1 78 ? 0.885 -10.420 -9.016 1.00 96.19 78 GLU A C 1
ATOM 605 O O . GLU A 1 78 ? -0.316 -10.180 -9.067 1.00 96.19 78 GLU A O 1
ATOM 610 N N . ALA A 1 79 ? 1.753 -9.599 -8.421 1.00 95.44 79 ALA A N 1
ATOM 611 C CA . ALA A 1 79 ? 1.357 -8.353 -7.771 1.00 95.44 79 ALA A CA 1
ATOM 612 C C . ALA A 1 79 ? 0.776 -7.338 -8.771 1.00 95.44 79 ALA A C 1
ATOM 614 O O . ALA A 1 79 ? -0.228 -6.697 -8.482 1.00 95.44 79 ALA A O 1
ATOM 615 N N . LEU A 1 80 ? 1.361 -7.227 -9.967 1.00 95.06 80 LEU A N 1
ATOM 616 C CA . LEU A 1 80 ? 0.859 -6.378 -11.055 1.00 95.06 80 LEU A CA 1
ATOM 617 C C . LEU A 1 80 ? -0.468 -6.863 -11.656 1.00 95.06 80 LEU A C 1
ATOM 619 O O . LEU A 1 80 ? -1.217 -6.065 -12.215 1.00 95.06 80 LEU A O 1
ATOM 623 N N . ALA A 1 81 ? -0.742 -8.166 -11.583 1.00 93.69 81 ALA A N 1
ATOM 624 C CA . ALA A 1 81 ? -1.991 -8.763 -12.044 1.00 93.69 81 ALA A CA 1
ATOM 625 C C . ALA A 1 81 ? -3.099 -8.739 -10.979 1.00 93.69 81 ALA A C 1
ATOM 627 O O . ALA A 1 81 ? -4.260 -8.983 -11.311 1.00 93.69 81 ALA A O 1
ATOM 628 N N . ALA A 1 82 ? -2.753 -8.491 -9.714 1.00 92.75 82 ALA A N 1
ATOM 629 C CA . ALA A 1 82 ? -3.717 -8.459 -8.629 1.00 92.75 82 ALA A CA 1
ATOM 630 C C . ALA A 1 82 ? -4.652 -7.248 -8.757 1.00 92.75 82 ALA A C 1
ATOM 632 O O . ALA A 1 82 ? -4.262 -6.154 -9.167 1.00 92.75 82 ALA A O 1
ATOM 633 N N . THR A 1 83 ? -5.921 -7.474 -8.431 1.00 88.44 83 THR A N 1
ATOM 634 C CA . THR A 1 83 ? -6.983 -6.482 -8.586 1.00 88.44 83 THR A CA 1
ATOM 635 C C . THR A 1 83 ? -6.817 -5.332 -7.596 1.00 88.44 83 THR A C 1
ATOM 637 O O . THR A 1 83 ? -6.521 -5.551 -6.422 1.00 88.44 83 THR A O 1
ATOM 640 N N . LEU A 1 84 ? -7.070 -4.116 -8.081 1.00 90.62 84 LEU A N 1
ATOM 641 C CA . LEU A 1 84 ? -7.290 -2.933 -7.259 1.00 90.62 84 LEU A CA 1
ATOM 642 C C . LEU A 1 84 ? -8.783 -2.617 -7.228 1.00 90.62 84 LEU A C 1
ATOM 644 O O . LEU A 1 84 ? -9.402 -2.437 -8.279 1.00 90.62 84 LEU A O 1
ATOM 648 N N . GLU A 1 85 ? -9.355 -2.542 -6.032 1.00 90.56 85 GLU A N 1
ATOM 649 C CA . GLU A 1 85 ? -10.778 -2.260 -5.845 1.00 90.56 85 GLU A CA 1
ATOM 650 C C . GLU A 1 85 ? -10.959 -0.903 -5.163 1.00 90.56 85 GLU A C 1
ATOM 652 O O . GLU A 1 85 ? -10.563 -0.733 -4.010 1.00 90.56 85 GLU A O 1
ATOM 657 N N . ARG A 1 86 ? -11.568 0.074 -5.847 1.00 91.75 86 ARG A N 1
ATOM 658 C CA . ARG A 1 86 ? -11.875 1.357 -5.206 1.00 91.75 86 ARG A CA 1
ATOM 659 C C . ARG A 1 86 ? -12.993 1.183 -4.184 1.00 91.75 86 ARG A C 1
ATOM 661 O O . ARG A 1 86 ? -14.085 0.743 -4.537 1.00 91.75 86 ARG A O 1
ATOM 668 N N . LYS A 1 87 ? -12.741 1.591 -2.939 1.00 93.00 87 LYS A N 1
ATOM 669 C CA . LYS A 1 87 ? -13.734 1.612 -1.861 1.00 93.00 87 LYS A CA 1
ATOM 670 C C . LYS A 1 87 ? -13.699 2.905 -1.069 1.00 93.00 87 LYS A C 1
ATOM 672 O O . LYS A 1 87 ? -12.682 3.586 -0.976 1.00 93.00 87 LYS A O 1
ATOM 677 N N . ARG A 1 88 ? -14.843 3.184 -0.456 1.00 95.38 88 ARG A N 1
ATOM 678 C CA . ARG A 1 88 ? -15.014 4.163 0.609 1.00 95.38 88 ARG A CA 1
ATOM 679 C C . ARG A 1 88 ? -15.232 3.386 1.899 1.00 95.38 88 ARG A C 1
ATOM 681 O O . ARG A 1 88 ? -16.184 2.614 1.983 1.00 95.38 88 ARG A O 1
ATOM 688 N N . LEU A 1 89 ? -14.320 3.534 2.849 1.00 96.94 89 LEU A N 1
ATOM 689 C CA . LEU A 1 89 ? -14.315 2.802 4.111 1.00 96.94 89 LEU A CA 1
ATOM 690 C C . LEU A 1 89 ? -14.342 3.789 5.271 1.00 96.94 89 LEU A C 1
ATOM 692 O O . LEU A 1 89 ? -13.645 4.800 5.244 1.00 96.94 89 LEU A O 1
ATOM 696 N N . ARG A 1 90 ? -15.126 3.472 6.300 1.00 97.81 90 ARG A N 1
ATOM 697 C CA . ARG A 1 90 ? -15.176 4.227 7.551 1.00 97.81 90 ARG A CA 1
ATOM 698 C C . ARG A 1 90 ? -14.523 3.418 8.662 1.00 97.81 90 ARG A C 1
ATOM 700 O O . ARG A 1 90 ? -14.789 2.224 8.791 1.00 97.81 90 ARG A O 1
ATOM 707 N N . GLY A 1 91 ? -13.705 4.075 9.472 1.00 97.50 91 GLY A N 1
ATOM 708 C CA . GLY A 1 91 ? -13.033 3.423 10.585 1.00 97.50 91 GLY A CA 1
ATOM 709 C C . GLY A 1 91 ? -12.173 4.361 11.414 1.00 97.50 91 GLY A C 1
ATOM 710 O O . GLY A 1 91 ? -12.078 5.555 11.137 1.00 97.50 91 GLY A O 1
ATOM 711 N N . GLU A 1 92 ? -11.543 3.793 12.432 1.00 97.88 92 GLU A N 1
ATOM 712 C CA . GLU A 1 92 ? -10.574 4.466 13.284 1.00 97.88 92 GLU A CA 1
ATOM 713 C C . GLU A 1 92 ? -9.173 4.404 12.674 1.00 97.88 92 GLU A C 1
ATOM 715 O O . GLU A 1 92 ? -8.734 3.335 12.243 1.00 97.88 92 GLU A O 1
ATOM 720 N N . VAL A 1 93 ? -8.456 5.527 12.671 1.00 97.38 93 VAL A N 1
ATOM 721 C CA . VAL A 1 93 ? -7.025 5.541 12.343 1.00 97.38 93 VAL A CA 1
ATOM 722 C C . VAL A 1 93 ? -6.230 5.042 13.550 1.00 97.38 93 VAL A C 1
ATOM 724 O O . VAL A 1 93 ? -6.227 5.691 14.593 1.00 97.38 93 VAL A O 1
ATOM 727 N N . VAL A 1 94 ? -5.534 3.916 13.411 1.00 97.75 94 VAL A N 1
ATOM 728 C CA . VAL A 1 94 ? -4.819 3.249 14.514 1.00 97.75 94 VAL A CA 1
ATOM 729 C C . VAL A 1 94 ? -3.330 3.083 14.216 1.00 97.75 94 VAL A C 1
ATOM 731 O O . VAL A 1 94 ? -2.920 3.055 13.053 1.00 97.75 94 VAL A O 1
ATOM 734 N N . ASP A 1 95 ? -2.515 2.918 15.260 1.00 97.12 95 ASP A N 1
ATOM 735 C CA . ASP A 1 95 ? -1.203 2.281 15.108 1.00 97.12 95 ASP A CA 1
ATOM 736 C C . ASP A 1 95 ? -1.424 0.797 14.801 1.00 97.12 95 ASP A C 1
ATOM 738 O O . ASP A 1 95 ? -2.038 0.071 15.589 1.00 97.12 95 ASP A O 1
ATOM 742 N N . LEU A 1 96 ? -0.966 0.355 13.626 1.00 95.06 96 LEU A N 1
ATOM 743 C CA . LEU A 1 96 ? -1.258 -0.990 13.139 1.00 95.06 96 LEU A CA 1
ATOM 744 C C . LEU A 1 96 ? -0.661 -2.053 14.063 1.00 95.06 96 LEU A C 1
ATOM 746 O O . LEU A 1 96 ? -1.321 -3.039 14.375 1.00 95.06 96 LEU A O 1
ATOM 750 N N . ARG A 1 97 ? 0.569 -1.829 14.531 1.00 94.75 97 ARG A N 1
ATOM 751 C CA . ARG A 1 97 ? 1.306 -2.803 15.331 1.00 94.75 97 ARG A CA 1
ATOM 752 C C . ARG A 1 97 ? 0.686 -2.961 16.714 1.00 94.75 97 ARG A C 1
ATOM 754 O O . ARG A 1 97 ? 0.450 -4.080 17.145 1.00 94.75 97 ARG A O 1
ATOM 761 N N . CYS A 1 98 ? 0.413 -1.866 17.416 1.00 95.75 98 CYS A N 1
ATOM 762 C CA . CYS A 1 98 ? -0.180 -1.905 18.750 1.00 95.75 98 CYS A CA 1
ATOM 763 C C . CYS A 1 98 ? -1.576 -2.540 18.733 1.00 95.75 98 CYS A C 1
ATOM 765 O O . CYS A 1 98 ? -1.924 -3.290 19.656 1.00 95.75 98 CYS A O 1
ATOM 767 N N . TYR A 1 99 ? -2.352 -2.287 17.675 1.00 96.69 99 TYR A N 1
ATOM 768 C CA . TYR A 1 99 ? -3.639 -2.940 17.489 1.00 96.69 99 TYR A CA 1
ATOM 769 C C . TYR A 1 99 ? -3.493 -4.446 17.221 1.00 96.69 99 TYR A C 1
ATOM 771 O O . TYR A 1 99 ? -4.188 -5.236 17.854 1.00 96.69 99 TYR A O 1
ATOM 779 N N . GLU A 1 100 ? -2.574 -4.867 16.348 1.00 94.56 100 GLU A N 1
ATOM 780 C CA . GLU A 1 100 ? -2.309 -6.293 16.096 1.00 94.56 100 GLU A CA 1
ATOM 781 C C . GLU A 1 100 ? -1.772 -7.021 17.343 1.00 94.56 100 GLU A C 1
ATOM 783 O O . GLU A 1 100 ? -2.190 -8.144 17.626 1.00 94.56 100 GLU A O 1
ATOM 788 N N . ASP A 1 101 ? -0.894 -6.375 18.115 1.00 95.50 101 ASP A N 1
ATOM 789 C CA . ASP A 1 101 ? -0.240 -6.966 19.288 1.00 95.50 101 ASP A CA 1
ATOM 790 C C . ASP A 1 101 ? -1.190 -7.084 20.499 1.00 95.50 101 ASP A C 1
ATOM 792 O O . ASP A 1 101 ? -1.093 -8.034 21.278 1.00 95.50 101 ASP A O 1
ATOM 796 N N . SER A 1 102 ? -2.092 -6.113 20.702 1.00 95.50 102 SER A N 1
ATOM 797 C CA . SER A 1 102 ? -2.876 -6.000 21.950 1.00 95.50 102 SER A CA 1
ATOM 798 C C . SER A 1 102 ? -4.303 -5.463 21.802 1.00 95.50 102 SER A C 1
ATOM 800 O O . SER A 1 102 ? -5.024 -5.356 22.794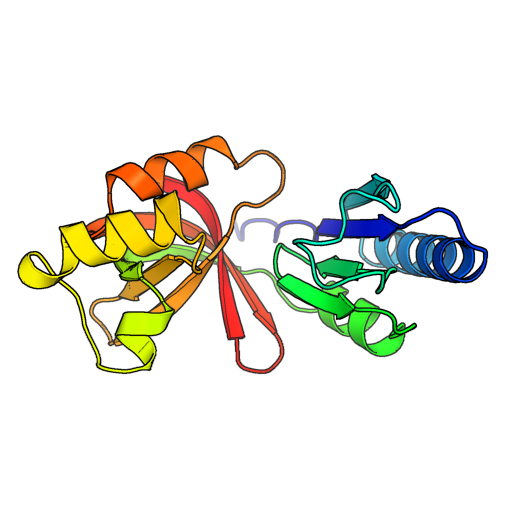 1.00 95.50 102 SER A O 1
ATOM 802 N N . GLY A 1 103 ? -4.733 -5.110 20.591 1.00 95.94 103 GLY A N 1
ATOM 803 C CA . GLY A 1 103 ? -6.034 -4.485 20.343 1.00 95.94 103 GLY A CA 1
ATOM 804 C C . GLY A 1 103 ? -6.127 -3.024 20.793 1.00 95.94 103 GLY A C 1
ATOM 805 O O . GLY A 1 103 ? -7.234 -2.490 20.873 1.00 95.94 103 GLY A O 1
ATOM 806 N N . ALA A 1 104 ? -4.997 -2.378 21.098 1.00 96.06 104 ALA A N 1
ATOM 807 C CA . ALA A 1 104 ? -4.960 -1.008 21.598 1.00 96.06 104 ALA A CA 1
ATOM 808 C C . ALA A 1 104 ? -5.503 -0.010 20.560 1.00 96.06 104 ALA A C 1
ATOM 810 O O . ALA A 1 104 ? -5.069 0.001 19.408 1.00 96.06 104 ALA A O 1
ATOM 811 N N . ARG A 1 105 ? -6.480 0.808 20.974 1.00 95.69 105 ARG A N 1
ATOM 812 C CA . ARG A 1 105 ? -7.179 1.802 20.143 1.00 95.69 105 ARG A CA 1
ATOM 813 C C . ARG A 1 105 ? -7.959 2.799 21.007 1.00 95.69 105 ARG A C 1
ATOM 815 O O . ARG A 1 105 ? -8.088 2.612 22.216 1.00 95.69 105 ARG A O 1
ATOM 822 N N . GLY A 1 106 ? -8.542 3.806 20.374 1.00 92.44 106 GLY A N 1
ATOM 823 C CA . GLY A 1 106 ? -9.419 4.794 20.983 1.00 92.44 106 GLY A CA 1
ATOM 824 C C . GLY A 1 106 ? -8.675 5.920 21.707 1.00 92.44 106 GLY A C 1
ATOM 825 O O . GLY A 1 106 ? -7.446 6.008 21.646 1.00 92.44 106 GLY A O 1
ATOM 826 N N . PRO A 1 107 ? -9.416 6.784 22.428 1.00 92.19 107 PRO A N 1
ATOM 827 C CA . PRO A 1 107 ? -8.860 7.990 23.045 1.00 92.19 107 PRO A CA 1
ATOM 828 C C . PRO A 1 107 ? -7.703 7.718 24.012 1.00 92.19 107 PRO A C 1
ATOM 830 O O . PRO A 1 107 ? -6.755 8.492 24.067 1.00 92.19 107 PRO A O 1
ATOM 833 N N . GLU A 1 108 ? -7.750 6.599 24.739 1.00 92.88 108 GLU A N 1
ATOM 834 C CA . GLU A 1 108 ? -6.706 6.219 25.702 1.00 92.88 108 GLU A CA 1
ATOM 835 C C . GLU A 1 108 ? -5.373 5.852 25.034 1.00 92.88 108 GLU A C 1
ATOM 837 O O . GLU A 1 108 ? -4.329 5.899 25.680 1.00 92.88 108 GLU A O 1
ATOM 842 N N . HIS A 1 109 ? -5.389 5.495 23.747 1.00 94.75 109 HIS A N 1
ATOM 843 C CA . HIS A 1 109 ? -4.194 5.096 23.006 1.00 94.75 109 HIS A CA 1
ATOM 844 C C . HIS A 1 109 ? -3.762 6.113 21.940 1.00 94.75 109 HIS A C 1
ATOM 846 O O . HIS A 1 109 ? -2.774 5.888 21.241 1.00 94.75 109 HIS A O 1
ATOM 852 N N . GLN A 1 110 ? -4.460 7.246 21.823 1.00 95.31 110 GLN A N 1
ATOM 853 C CA . GLN A 1 110 ? -4.218 8.223 20.764 1.00 95.31 110 GLN A CA 1
ATOM 854 C C . GLN A 1 110 ? -2.799 8.813 20.820 1.00 95.31 110 GLN A C 1
ATOM 856 O O . GLN A 1 110 ? -2.083 8.748 19.826 1.00 95.31 110 GLN A O 1
ATOM 861 N N . GLU A 1 111 ? -2.360 9.337 21.969 1.00 95.25 111 GLU A N 1
ATOM 862 C CA . GLU A 1 111 ? -1.029 9.962 22.103 1.00 95.25 111 GLU A CA 1
ATOM 863 C C . GLU A 1 111 ? 0.110 8.966 21.830 1.00 95.25 111 GLU A C 1
ATOM 865 O O . GLU A 1 111 ? 1.116 9.296 21.199 1.00 95.25 111 GLU A O 1
ATOM 870 N N . CYS A 1 112 ? -0.061 7.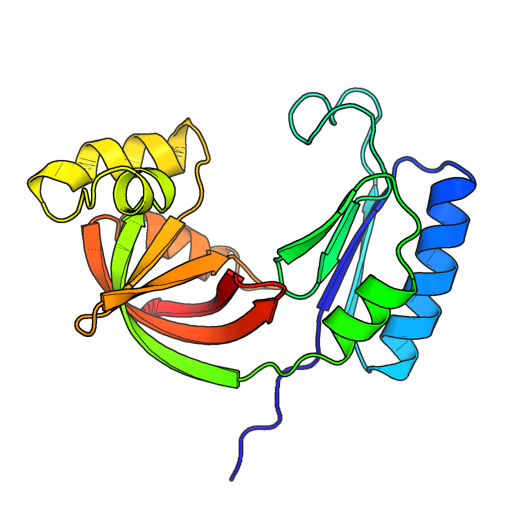714 22.270 1.00 95.31 112 CYS A N 1
ATOM 871 C CA . CYS A 1 112 ? 0.912 6.658 22.012 1.00 95.31 112 CYS A CA 1
ATOM 872 C C . CYS A 1 112 ? 0.982 6.327 20.516 1.00 95.31 112 CYS A C 1
ATOM 874 O O . CYS A 1 112 ? 2.078 6.211 19.966 1.00 95.31 112 CYS A O 1
ATOM 876 N N . ALA A 1 113 ? -0.172 6.213 19.854 1.00 96.44 113 ALA A N 1
ATOM 877 C CA . ALA A 1 113 ? -0.246 5.963 18.420 1.00 96.44 113 ALA A CA 1
ATOM 878 C C . ALA A 1 113 ? 0.348 7.128 17.607 1.00 96.44 113 ALA A C 1
ATOM 880 O O . ALA A 1 113 ? 1.091 6.895 16.654 1.00 96.44 113 ALA A O 1
ATOM 881 N N . GLU A 1 114 ? 0.094 8.377 18.010 1.00 95.88 114 GLU A N 1
ATOM 882 C CA . GLU A 1 114 ? 0.692 9.568 17.397 1.00 95.88 114 GLU A CA 1
ATOM 883 C C . GLU A 1 114 ? 2.220 9.524 17.473 1.00 95.88 114 GLU A C 1
ATOM 885 O O . GLU A 1 114 ? 2.888 9.735 16.459 1.00 95.88 114 GLU A O 1
ATOM 890 N N . HIS A 1 115 ? 2.785 9.193 18.635 1.00 95.12 115 HIS A N 1
ATOM 891 C CA . HIS A 1 115 ? 4.232 9.052 18.788 1.00 95.12 115 HIS A CA 1
ATOM 892 C C . HIS A 1 115 ? 4.801 7.934 17.899 1.00 95.12 115 HIS A C 1
ATOM 894 O O . HIS A 1 115 ? 5.781 8.139 17.180 1.00 95.12 115 HIS A O 1
ATOM 900 N N . CYS A 1 116 ? 4.175 6.758 17.898 1.00 95.19 116 CYS A N 1
ATOM 901 C CA . CYS A 1 116 ? 4.632 5.614 17.115 1.00 95.19 116 CYS A CA 1
ATOM 902 C C . CYS A 1 116 ? 4.615 5.879 15.600 1.00 95.19 116 CYS A C 1
ATOM 904 O O . CYS A 1 116 ? 5.594 5.595 14.902 1.00 95.19 116 CYS A O 1
ATOM 906 N N . ILE A 1 117 ? 3.540 6.472 15.083 1.00 93.81 117 ILE A N 1
ATOM 907 C CA . ILE A 1 117 ? 3.397 6.760 13.651 1.00 93.81 117 ILE A CA 1
ATOM 908 C C . ILE A 1 117 ? 4.294 7.936 13.235 1.00 93.81 117 ILE A C 1
ATOM 910 O O . ILE A 1 117 ? 4.953 7.881 12.190 1.00 93.81 117 ILE A O 1
ATOM 914 N N . ASN A 1 118 ? 4.354 9.004 14.036 1.00 93.00 118 ASN A N 1
ATOM 915 C CA . ASN A 1 118 ? 5.053 10.229 13.647 1.00 93.00 118 ASN A CA 1
ATOM 916 C C . ASN A 1 118 ? 6.552 10.191 13.940 1.00 93.00 118 ASN A C 1
ATOM 918 O O . ASN A 1 118 ? 7.325 10.632 13.090 1.00 93.00 118 ASN A O 1
ATOM 922 N N . GLU A 1 119 ? 6.980 9.633 15.069 1.00 91.69 119 GLU A N 1
ATOM 923 C CA . GLU A 1 119 ? 8.386 9.655 15.493 1.00 91.69 119 GLU A CA 1
ATOM 924 C C . GLU A 1 119 ? 9.105 8.345 15.157 1.00 91.69 119 GLU A C 1
ATOM 926 O O . GLU A 1 119 ? 10.192 8.361 14.580 1.00 91.69 119 GLU A O 1
ATOM 931 N N . ILE A 1 120 ? 8.473 7.201 15.443 1.00 92.06 120 ILE A N 1
ATOM 932 C CA . ILE A 1 120 ? 9.063 5.863 15.231 1.00 92.06 120 ILE A CA 1
ATOM 933 C C . ILE A 1 120 ? 8.826 5.355 13.795 1.00 92.06 120 ILE A C 1
ATOM 935 O O . ILE A 1 120 ? 9.499 4.431 13.338 1.00 92.06 120 ILE A O 1
ATOM 939 N N . LYS A 1 121 ? 7.921 6.002 13.046 1.00 89.19 121 LYS A N 1
ATOM 940 C CA . LYS A 1 121 ? 7.543 5.655 11.663 1.00 89.19 121 LYS A CA 1
ATOM 941 C C . LYS A 1 121 ? 6.945 4.250 11.540 1.00 89.19 121 LYS A C 1
ATOM 943 O O . LYS A 1 121 ? 7.179 3.558 10.547 1.00 89.19 121 LYS A O 1
ATOM 948 N N . LEU A 1 122 ? 6.173 3.828 12.544 1.00 92.06 122 LEU A N 1
ATOM 949 C CA . LEU A 1 122 ? 5.422 2.577 12.477 1.00 92.06 122 LEU A CA 1
ATOM 950 C C . LEU A 1 122 ? 4.244 2.670 11.487 1.00 92.06 122 LEU A C 1
ATOM 952 O O . LEU A 1 122 ? 3.766 3.770 11.193 1.00 92.06 122 LEU A O 1
ATOM 956 N N . PRO A 1 123 ? 3.782 1.531 10.934 1.00 92.94 123 PRO A N 1
ATOM 957 C CA . PRO A 1 123 ? 2.670 1.521 9.992 1.00 92.94 123 PRO A CA 1
ATOM 958 C C . PRO A 1 123 ? 1.355 1.990 10.622 1.00 92.94 123 PRO A C 1
ATOM 960 O O . PRO A 1 123 ? 0.997 1.597 11.730 1.00 92.94 123 PRO A O 1
ATOM 963 N N . MET A 1 124 ? 0.598 2.773 9.859 1.00 95.38 124 MET A N 1
ATOM 964 C CA . MET A 1 124 ? -0.745 3.226 10.216 1.00 95.38 124 MET A CA 1
ATOM 965 C C . MET A 1 124 ? -1.799 2.262 9.660 1.00 95.38 124 MET A C 1
ATOM 967 O O . MET A 1 124 ? -1.628 1.701 8.572 1.00 95.38 124 MET A O 1
ATOM 971 N N . GLY A 1 125 ? -2.893 2.080 10.394 1.00 96.94 125 GLY A N 1
ATOM 972 C CA . GLY A 1 125 ? -4.021 1.240 10.008 1.00 96.94 125 GLY A CA 1
ATOM 973 C C . GLY A 1 125 ? -5.353 1.989 9.996 1.00 96.94 125 GLY A C 1
ATOM 974 O O . GLY A 1 125 ? -5.495 3.032 10.630 1.00 96.94 125 GLY A O 1
ATOM 975 N N . LEU A 1 126 ? -6.335 1.432 9.286 1.00 98.06 126 LEU A N 1
ATOM 976 C CA . LEU A 1 126 ? -7.748 1.783 9.390 1.00 98.06 126 LEU A CA 1
ATOM 977 C C . LEU A 1 126 ? -8.499 0.571 9.937 1.00 98.06 126 LEU A C 1
ATOM 979 O O . LEU A 1 126 ? -8.543 -0.475 9.287 1.00 98.06 126 LEU A O 1
ATOM 983 N N . LEU A 1 127 ? -9.098 0.731 11.110 1.00 97.94 127 LEU A N 1
ATOM 984 C CA . LEU A 1 127 ? -9.927 -0.276 11.750 1.00 97.94 127 LEU A CA 1
ATOM 985 C C . LEU A 1 127 ? -11.406 0.060 11.553 1.00 97.94 127 LEU A C 1
ATOM 987 O O . LEU A 1 127 ? -11.906 1.049 12.088 1.00 97.94 127 LEU A O 1
ATOM 991 N N . THR A 1 128 ? -12.123 -0.773 10.813 1.00 97.75 128 THR A N 1
ATOM 992 C CA . THR A 1 128 ? -13.562 -0.588 10.582 1.00 97.75 128 THR A CA 1
ATOM 993 C C . THR A 1 128 ? -14.401 -1.038 11.781 1.00 97.75 128 THR A C 1
ATOM 995 O O . THR A 1 128 ? -13.942 -1.797 12.636 1.00 97.75 128 THR A O 1
ATOM 998 N N . ALA A 1 129 ? -15.662 -0.599 11.831 1.00 95.38 129 ALA A N 1
ATOM 999 C CA . ALA A 1 129 ? -16.607 -1.009 12.874 1.00 95.38 129 ALA A CA 1
ATOM 1000 C C . ALA A 1 129 ? -16.881 -2.525 12.880 1.00 95.38 129 ALA A C 1
ATOM 1002 O O . ALA A 1 129 ? -17.138 -3.092 13.941 1.00 95.38 129 ALA A O 1
ATOM 1003 N N . ASP A 1 130 ? -16.771 -3.172 11.717 1.00 94.69 130 ASP A N 1
ATOM 1004 C CA . ASP A 1 130 ? -16.961 -4.617 11.551 1.00 94.69 130 ASP A CA 1
ATOM 1005 C C . ASP A 1 130 ? -15.727 -5.433 11.984 1.00 94.69 130 ASP A C 1
ATOM 1007 O O . ASP A 1 130 ? -15.770 -6.661 12.027 1.00 94.69 130 ASP A O 1
ATOM 1011 N N . GLY A 1 131 ? -14.631 -4.758 12.351 1.00 94.62 131 GLY A N 1
ATOM 1012 C CA . GLY A 1 131 ? -13.398 -5.377 12.837 1.00 94.62 131 GLY A CA 1
ATOM 1013 C C . GLY A 1 131 ? -12.340 -5.626 11.762 1.00 94.62 131 GLY A C 1
ATOM 1014 O O . GLY A 1 131 ? -11.249 -6.083 12.103 1.00 94.62 131 GLY A O 1
ATOM 1015 N N . ASP A 1 132 ? -12.610 -5.290 10.496 1.00 95.94 132 ASP A N 1
ATOM 1016 C CA . ASP A 1 132 ? -11.599 -5.373 9.441 1.00 95.94 132 ASP A CA 1
ATOM 1017 C C . ASP A 1 132 ? -10.496 -4.334 9.658 1.00 95.94 132 ASP A C 1
ATOM 1019 O O . ASP A 1 132 ? -10.781 -3.158 9.916 1.00 95.94 132 ASP A O 1
ATOM 1023 N N . LEU A 1 133 ? -9.248 -4.767 9.478 1.00 96.44 133 LEU A N 1
ATOM 1024 C CA . LEU A 1 133 ? -8.048 -3.952 9.617 1.00 96.44 133 LEU A CA 1
ATOM 1025 C C . LEU A 1 133 ? -7.322 -3.834 8.275 1.00 96.44 133 LEU A C 1
ATOM 1027 O O . LEU A 1 133 ? -6.975 -4.835 7.646 1.00 96.44 133 LEU A O 1
ATOM 1031 N N . TYR A 1 134 ? -7.058 -2.598 7.861 1.00 96.81 134 TYR A N 1
ATOM 1032 C CA . TYR A 1 134 ? -6.354 -2.291 6.619 1.00 96.81 134 TYR A CA 1
ATOM 1033 C C . TYR A 1 134 ? -5.087 -1.505 6.924 1.00 96.81 134 TYR A C 1
ATOM 1035 O O . TYR A 1 134 ? -5.161 -0.467 7.575 1.00 96.81 134 TYR A O 1
ATOM 1043 N N . GLN A 1 135 ? -3.933 -1.934 6.410 1.00 95.81 135 GLN A N 1
ATOM 1044 C CA . GLN A 1 135 ? -2.749 -1.074 6.428 1.00 95.81 135 GLN A CA 1
ATOM 1045 C C . GLN A 1 135 ? -2.987 0.111 5.493 1.00 95.81 135 GLN A C 1
ATOM 1047 O O . GLN A 1 135 ? -3.374 -0.079 4.342 1.00 95.81 135 GLN A O 1
ATOM 1052 N N . VAL A 1 136 ? -2.705 1.321 5.956 1.00 95.50 136 VAL A N 1
ATOM 1053 C CA . VAL A 1 136 ? -2.899 2.541 5.181 1.00 95.50 136 VAL A CA 1
ATOM 1054 C C . VAL A 1 136 ? -1.564 3.002 4.610 1.00 95.50 136 VAL A C 1
ATOM 1056 O O . VAL A 1 136 ? -0.570 3.089 5.329 1.00 95.50 136 VAL A O 1
ATOM 1059 N N . VAL A 1 137 ? -1.526 3.279 3.305 1.00 92.62 137 VAL A N 1
ATOM 1060 C CA . VAL A 1 137 ? -0.318 3.758 2.616 1.00 92.62 137 VAL A CA 1
ATOM 1061 C C . VAL A 1 137 ? -0.630 4.918 1.678 1.00 92.62 137 VAL A C 1
ATOM 1063 O O . VAL A 1 137 ? -1.746 5.060 1.170 1.00 92.62 137 VAL A O 1
ATOM 1066 N N . ALA A 1 138 ? 0.379 5.750 1.425 1.00 88.38 138 ALA A N 1
ATOM 1067 C CA . ALA A 1 138 ? 0.334 6.722 0.344 1.00 88.38 138 ALA A CA 1
ATOM 1068 C C . ALA A 1 138 ? 0.521 6.013 -1.006 1.00 88.38 138 ALA A C 1
ATOM 1070 O O . ALA A 1 138 ? 1.396 5.160 -1.148 1.00 88.38 138 ALA A O 1
ATOM 1071 N N . GLY A 1 139 ? -0.269 6.410 -2.000 1.00 82.19 139 GLY A N 1
ATOM 1072 C CA . GLY A 1 139 ? -0.039 6.079 -3.403 1.00 82.19 139 GLY A CA 1
ATOM 1073 C C . GLY A 1 139 ? 0.621 7.238 -4.145 1.00 82.19 139 GLY A C 1
ATOM 1074 O O . GLY A 1 139 ? 0.897 8.309 -3.582 1.00 82.19 139 GLY A O 1
ATOM 1075 N N . ARG A 1 140 ? 0.841 7.072 -5.451 1.00 77.50 140 ARG A N 1
ATOM 1076 C CA . ARG A 1 140 ? 1.374 8.153 -6.287 1.00 77.50 140 ARG A CA 1
ATOM 1077 C C . ARG A 1 140 ? 0.473 9.391 -6.243 1.00 77.50 140 ARG A C 1
ATOM 1079 O O . ARG A 1 140 ? -0.705 9.337 -6.590 1.00 77.50 140 ARG A O 1
ATOM 1086 N N . GLY A 1 141 ? 1.061 10.524 -5.856 1.00 78.56 141 GLY A N 1
ATOM 1087 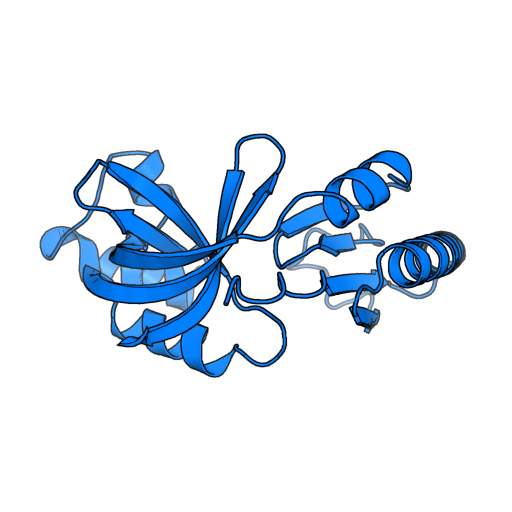C CA . GLY A 1 141 ? 0.384 11.823 -5.792 1.00 78.56 141 GLY A CA 1
ATOM 1088 C C . GLY A 1 141 ? -0.516 12.034 -4.571 1.00 78.56 141 GLY A C 1
ATOM 1089 O O . GLY A 1 141 ? -1.121 13.094 -4.470 1.00 78.56 141 GLY A O 1
ATOM 1090 N N . THR A 1 142 ? -0.589 11.082 -3.632 1.00 83.31 142 THR A N 1
ATOM 1091 C CA . THR A 1 142 ? -1.519 11.156 -2.485 1.00 83.31 142 THR A CA 1
ATOM 1092 C C . THR A 1 142 ? -0.824 11.320 -1.136 1.00 83.31 142 THR A C 1
ATOM 1094 O O . THR A 1 142 ? -1.441 11.169 -0.084 1.00 83.31 142 THR A O 1
ATOM 1097 N N . ALA A 1 143 ? 0.455 11.712 -1.155 1.00 84.06 143 ALA A N 1
ATOM 1098 C CA . ALA A 1 143 ? 1.238 11.974 0.050 1.00 84.06 143 ALA A CA 1
ATOM 1099 C C . ALA A 1 143 ? 0.550 12.974 0.996 1.00 84.06 143 ALA A C 1
ATOM 1101 O O . ALA A 1 143 ? 0.557 12.758 2.200 1.00 84.06 143 ALA A O 1
ATOM 1102 N N . GLY A 1 144 ? -0.102 14.016 0.464 1.00 87.25 144 GLY A N 1
ATOM 1103 C CA . GLY A 1 144 ? -0.837 14.989 1.281 1.00 87.25 144 GLY A CA 1
ATOM 1104 C C . GLY A 1 144 ? -2.043 14.391 2.012 1.00 87.25 144 GLY A C 1
ATOM 1105 O O . GLY A 1 144 ? -2.241 14.681 3.186 1.00 87.25 144 GLY A O 1
ATOM 1106 N N . ALA A 1 145 ? -2.807 13.512 1.354 1.00 88.12 145 ALA A N 1
ATOM 1107 C CA . ALA A 1 145 ? -3.948 12.835 1.974 1.00 88.12 145 ALA A CA 1
ATOM 1108 C C . ALA A 1 145 ? -3.490 11.873 3.082 1.00 88.12 145 ALA A C 1
ATOM 1110 O O . ALA A 1 145 ? -4.050 11.862 4.175 1.00 88.12 145 ALA A O 1
ATOM 1111 N N . HIS A 1 146 ? -2.418 11.117 2.829 1.00 92.31 146 HIS A N 1
ATOM 1112 C CA . HIS A 1 146 ? -1.810 10.253 3.839 1.00 92.31 146 HIS A CA 1
ATOM 1113 C C . HIS A 1 146 ? -1.222 11.049 5.018 1.00 92.31 146 HIS A C 1
ATOM 1115 O O . HIS A 1 146 ? -1.355 10.634 6.164 1.00 92.31 146 HIS A O 1
ATOM 1121 N N . GLU A 1 147 ? -0.591 12.199 4.765 1.00 90.56 147 GLU A N 1
ATOM 1122 C CA . GLU A 1 147 ? -0.080 13.066 5.833 1.00 90.56 147 GLU A CA 1
ATOM 1123 C C . GLU A 1 147 ? -1.218 13.672 6.663 1.00 90.56 147 GLU A C 1
ATOM 1125 O O . GLU A 1 147 ? -1.118 13.741 7.884 1.00 90.56 147 GLU A O 1
ATOM 1130 N N . GLY A 1 148 ? -2.332 14.040 6.021 1.00 91.31 148 GLY A N 1
ATOM 1131 C CA . GLY A 1 148 ? -3.534 14.523 6.701 1.00 91.31 148 GLY A CA 1
ATOM 1132 C C . GLY A 1 148 ? -4.107 13.515 7.700 1.00 91.31 148 GLY A C 1
ATOM 1133 O O . GLY A 1 148 ? -4.536 13.909 8.782 1.00 91.31 148 GLY A O 1
ATOM 1134 N N . LEU A 1 149 ? -4.034 12.211 7.405 1.00 93.38 149 LEU A N 1
ATOM 1135 C CA . LEU A 1 149 ? -4.492 11.162 8.329 1.00 93.38 149 LEU A CA 1
ATOM 1136 C C . LEU A 1 149 ? -3.717 11.123 9.642 1.00 93.38 149 LEU A C 1
ATOM 1138 O O . LEU A 1 149 ? -4.287 10.751 10.664 1.00 93.38 149 LEU A O 1
ATOM 1142 N N . LYS A 1 150 ? -2.453 11.554 9.655 1.00 91.88 150 LYS A N 1
ATOM 1143 C CA . LYS A 1 150 ? -1.668 11.608 10.895 1.00 91.88 150 LYS A CA 1
ATOM 1144 C C . LYS A 1 150 ? -2.242 12.597 11.907 1.00 91.88 150 LYS A C 1
ATOM 1146 O O . LYS A 1 150 ? -2.047 12.426 13.102 1.00 91.88 150 LYS A O 1
ATOM 1151 N N . GLN A 1 151 ? -2.984 13.606 11.447 1.00 92.56 151 GLN A N 1
ATOM 1152 C CA . GLN A 1 151 ? -3.698 14.551 12.316 1.00 92.56 151 GLN A CA 1
ATOM 1153 C C . GLN A 1 151 ? -5.027 13.983 12.844 1.00 92.56 151 GLN A C 1
ATOM 1155 O O . GLN A 1 151 ? -5.706 14.619 13.651 1.00 92.56 151 GLN A O 1
ATOM 1160 N N . LEU A 1 152 ? -5.422 12.806 12.354 1.00 94.88 152 LEU A N 1
ATOM 1161 C CA . LEU A 1 152 ? -6.682 12.132 12.647 1.00 94.88 152 LEU A CA 1
ATOM 1162 C C . LEU A 1 152 ? -6.464 10.778 13.343 1.00 94.88 152 LEU A C 1
ATOM 1164 O O . LEU A 1 152 ? -7.404 9.995 13.449 1.00 94.88 152 LEU A O 1
ATOM 1168 N N . ILE A 1 153 ? -5.250 10.505 13.829 1.00 95.69 153 ILE A N 1
ATOM 1169 C CA . ILE A 1 153 ? -4.933 9.309 14.620 1.00 95.69 153 ILE A CA 1
ATOM 1170 C C . ILE A 1 153 ? -5.876 9.226 15.831 1.00 95.69 153 ILE A C 1
ATOM 1172 O O . ILE A 1 153 ? -6.206 10.238 16.448 1.00 95.69 153 ILE A O 1
ATOM 1176 N N . GLY A 1 154 ? -6.372 8.023 16.123 1.00 95.00 154 GLY A N 1
ATOM 1177 C CA . GLY A 1 154 ? -7.367 7.747 17.164 1.00 95.00 154 GLY A CA 1
ATOM 1178 C C . GLY A 1 154 ? -8.785 8.239 16.846 1.00 95.00 154 GLY A C 1
ATOM 1179 O O . GLY A 1 154 ? -9.684 8.087 17.674 1.00 95.00 154 GLY A O 1
ATOM 1180 N N . ARG A 1 155 ? -9.021 8.840 15.669 1.00 95.38 155 ARG A N 1
ATOM 1181 C CA . ARG A 1 155 ? -10.333 9.373 15.269 1.00 95.38 155 ARG A CA 1
ATOM 1182 C C . ARG A 1 155 ? -11.005 8.506 14.217 1.00 95.38 155 ARG A C 1
ATOM 1184 O O . ARG A 1 155 ? -10.360 7.828 13.421 1.00 95.38 155 ARG A O 1
ATOM 1191 N N . GLN A 1 156 ? -12.333 8.594 14.201 1.00 96.31 156 GLN A N 1
ATOM 1192 C CA . GLN A 1 156 ? -13.167 8.033 13.145 1.00 96.31 156 GLN A CA 1
ATOM 1193 C C . GLN A 1 156 ? -13.091 8.913 11.898 1.00 96.31 156 GLN A C 1
ATOM 1195 O O . GLN A 1 156 ? -13.399 10.103 11.962 1.00 96.31 156 GLN A O 1
ATOM 1200 N N . VAL A 1 157 ? -12.734 8.308 10.773 1.00 96.69 157 VAL A N 1
ATOM 1201 C CA . VAL A 1 157 ? -12.588 8.964 9.471 1.00 96.69 157 VAL A CA 1
ATOM 1202 C C . VAL A 1 157 ? -13.306 8.167 8.395 1.00 96.69 157 VAL A C 1
ATOM 1204 O O . VAL A 1 157 ? -13.600 6.980 8.570 1.00 96.69 157 VAL A O 1
ATOM 1207 N N . GLU A 1 158 ? -13.566 8.806 7.264 1.00 97.12 158 GLU A N 1
ATOM 1208 C CA . GLU A 1 158 ? -13.952 8.117 6.045 1.00 97.12 158 GLU A CA 1
ATOM 1209 C C . GLU A 1 158 ? -12.858 8.290 4.987 1.00 97.12 158 GLU A C 1
ATOM 1211 O O . GLU A 1 158 ? -12.479 9.402 4.627 1.00 97.12 158 GLU A O 1
ATOM 1216 N N . ILE A 1 159 ? -12.329 7.171 4.492 1.00 96.19 159 ILE A N 1
ATOM 1217 C CA . ILE A 1 159 ? -11.251 7.141 3.505 1.00 96.19 159 ILE A CA 1
ATOM 1218 C C . ILE A 1 159 ? -11.795 6.581 2.202 1.00 96.19 159 ILE A C 1
ATOM 1220 O O . ILE A 1 159 ? -12.337 5.475 2.162 1.00 96.19 159 ILE A O 1
ATOM 1224 N N . THR A 1 160 ? -11.584 7.315 1.114 1.00 94.38 160 THR A N 1
ATOM 1225 C CA . THR A 1 160 ? -11.684 6.746 -0.230 1.00 94.38 160 THR A CA 1
ATOM 1226 C C . THR A 1 160 ? -10.302 6.307 -0.677 1.00 94.38 160 THR A C 1
ATOM 1228 O O . THR A 1 160 ? -9.354 7.096 -0.690 1.00 94.38 160 THR A O 1
ATOM 1231 N N . GLY A 1 161 ? -10.178 5.042 -1.052 1.00 93.12 161 GLY A N 1
ATOM 1232 C CA . GLY A 1 161 ? -8.906 4.464 -1.448 1.00 93.12 161 GLY A CA 1
ATOM 1233 C C . GLY A 1 161 ? -9.060 3.259 -2.355 1.00 93.12 161 GLY A C 1
ATOM 1234 O O . GLY A 1 161 ? -10.165 2.783 -2.612 1.00 93.12 161 GLY A O 1
ATOM 1235 N N . ASP A 1 162 ? -7.926 2.773 -2.837 1.00 93.38 162 ASP A N 1
ATOM 1236 C CA . ASP A 1 162 ? -7.865 1.555 -3.631 1.00 93.38 162 ASP A CA 1
ATOM 1237 C C . ASP A 1 162 ? -7.363 0.419 -2.736 1.00 93.38 162 ASP A C 1
ATOM 1239 O O . ASP A 1 162 ? -6.288 0.512 -2.140 1.00 93.38 162 ASP A O 1
ATOM 1243 N N . LEU A 1 163 ? -8.161 -0.638 -2.609 1.00 94.38 163 LEU A N 1
ATOM 1244 C CA . LEU A 1 163 ? -7.791 -1.834 -1.873 1.00 94.38 163 LEU A CA 1
ATOM 1245 C C . LEU A 1 163 ? -6.899 -2.724 -2.725 1.00 94.38 163 LEU A C 1
ATOM 1247 O O . LEU A 1 163 ? -7.256 -3.099 -3.843 1.00 94.38 163 LEU A O 1
ATOM 1251 N N . PHE A 1 164 ? -5.768 -3.100 -2.144 1.00 94.94 164 PHE A N 1
ATOM 1252 C CA . PHE A 1 164 ? -4.815 -4.042 -2.695 1.00 94.94 164 PHE A CA 1
ATOM 1253 C C . PHE A 1 164 ? -4.607 -5.188 -1.708 1.00 94.94 164 PHE A C 1
ATOM 1255 O O . PHE A 1 164 ? -4.258 -4.960 -0.549 1.00 94.94 164 PHE A O 1
ATOM 1262 N N . HIS A 1 165 ? -4.822 -6.423 -2.160 1.00 93.06 165 HIS A N 1
ATOM 1263 C CA . HIS A 1 165 ? -4.591 -7.610 -1.344 1.00 93.06 165 HIS A CA 1
ATOM 1264 C C . HIS A 1 165 ? -3.356 -8.363 -1.836 1.00 93.06 165 HIS A C 1
ATOM 1266 O O . HIS A 1 165 ? -3.295 -8.795 -2.988 1.00 93.06 165 HIS A O 1
ATOM 1272 N N . TRP A 1 166 ? -2.384 -8.562 -0.949 1.00 91.62 166 TRP A N 1
ATOM 1273 C CA . TRP A 1 166 ? -1.151 -9.269 -1.270 1.00 91.62 166 TRP A CA 1
ATOM 1274 C C . TRP A 1 166 ? -0.699 -10.159 -0.115 1.00 91.62 166 TRP A C 1
ATOM 1276 O O . TRP A 1 166 ? -0.396 -9.677 0.974 1.00 91.62 166 TRP A O 1
ATOM 1286 N N . LYS A 1 167 ? -0.626 -11.475 -0.369 1.00 87.50 167 LYS A N 1
ATOM 1287 C CA . LYS A 1 167 ? -0.123 -12.498 0.570 1.00 87.50 167 LYS A CA 1
ATOM 1288 C C . LYS A 1 167 ? -0.658 -12.342 2.006 1.00 87.50 167 LYS A C 1
ATOM 1290 O O . LYS A 1 167 ? 0.110 -12.378 2.962 1.00 87.50 167 LYS A O 1
ATOM 1295 N N . GLY A 1 168 ? -1.971 -12.167 2.149 1.00 84.88 168 GLY A N 1
ATOM 1296 C CA . GLY A 1 168 ? -2.626 -12.053 3.455 1.00 84.88 168 GLY A CA 1
ATOM 1297 C C . GLY A 1 168 ? -2.610 -10.651 4.068 1.00 84.88 168 GLY A C 1
ATOM 1298 O O . GLY A 1 168 ? -3.197 -10.466 5.126 1.00 84.88 168 GLY A O 1
ATOM 1299 N N . ARG A 1 169 ? -2.000 -9.655 3.412 1.00 85.12 169 ARG A N 1
ATOM 1300 C CA . ARG A 1 169 ? -2.099 -8.244 3.808 1.00 85.12 169 ARG A CA 1
ATOM 1301 C C . ARG A 1 169 ? -3.132 -7.538 2.943 1.00 85.12 169 ARG A C 1
ATOM 1303 O O . ARG A 1 169 ? -3.064 -7.607 1.716 1.00 85.12 169 ARG A O 1
ATOM 1310 N N . SER A 1 170 ? -4.058 -6.844 3.594 1.00 93.75 170 SER A N 1
ATOM 1311 C CA . SER A 1 170 ? -4.994 -5.925 2.949 1.00 93.75 170 SER A CA 1
ATOM 1312 C C . SER A 1 170 ? -4.502 -4.498 3.158 1.00 93.75 170 SER A C 1
ATOM 1314 O O . SER A 1 170 ? -4.349 -4.035 4.290 1.00 93.75 170 SER A O 1
ATOM 1316 N N . THR A 1 171 ? -4.224 -3.807 2.060 1.00 95.25 171 THR A N 1
ATOM 1317 C CA . THR A 1 171 ? -3.676 -2.452 2.060 1.00 95.25 171 THR A CA 1
ATOM 1318 C C . THR A 1 171 ? -4.657 -1.499 1.399 1.00 95.25 171 THR A C 1
ATOM 1320 O O . THR A 1 171 ? -5.136 -1.760 0.298 1.00 95.25 171 THR A O 1
ATOM 1323 N N . LEU A 1 172 ? -4.950 -0.390 2.072 1.00 95.81 172 LEU A N 1
ATOM 1324 C CA . LEU A 1 172 ? -5.747 0.713 1.561 1.00 95.81 172 LEU A CA 1
ATOM 1325 C C . LEU A 1 172 ? -4.815 1.837 1.106 1.00 95.81 172 LEU A C 1
ATOM 1327 O O . LEU A 1 172 ? -4.154 2.495 1.913 1.00 95.81 172 LEU A O 1
ATOM 1331 N N . ILE A 1 173 ? -4.780 2.063 -0.202 1.00 93.56 173 ILE A N 1
ATOM 1332 C CA . ILE A 1 173 ? -4.008 3.142 -0.813 1.00 93.56 173 ILE A CA 1
ATOM 1333 C C . ILE A 1 173 ? -4.881 4.387 -0.806 1.00 93.56 173 ILE A C 1
ATOM 1335 O O . ILE A 1 173 ? -5.877 4.461 -1.530 1.00 93.56 173 ILE A O 1
ATOM 1339 N N . VAL A 1 174 ? -4.524 5.361 0.025 1.00 93.00 174 VAL A N 1
ATOM 1340 C CA . VAL A 1 174 ? -5.351 6.551 0.256 1.00 93.00 174 VAL A CA 1
ATOM 1341 C C . VAL A 1 174 ? -5.415 7.395 -1.008 1.00 93.00 174 VAL A C 1
ATOM 1343 O O . VAL A 1 174 ? -4.378 7.710 -1.600 1.00 93.00 174 VAL A O 1
ATOM 1346 N N . ARG A 1 175 ? -6.626 7.797 -1.399 1.00 90.31 175 ARG A N 1
ATOM 1347 C CA . ARG A 1 175 ? -6.869 8.801 -2.443 1.00 90.31 175 ARG A CA 1
ATOM 1348 C C . ARG A 1 175 ? -7.395 10.098 -1.855 1.00 90.31 175 ARG A C 1
ATOM 1350 O O . ARG A 1 175 ? -6.898 11.157 -2.220 1.00 90.31 175 ARG A O 1
ATOM 1357 N N . ASP A 1 176 ? -8.355 9.986 -0.947 1.00 89.31 176 ASP A N 1
ATOM 1358 C CA . ASP A 1 176 ? -9.052 11.116 -0.345 1.00 89.31 176 ASP A CA 1
ATOM 1359 C C . ASP A 1 176 ? -9.524 10.773 1.074 1.00 89.31 176 ASP A C 1
ATOM 1361 O O . ASP A 1 176 ? -9.742 9.598 1.394 1.00 89.31 176 ASP A O 1
ATOM 1365 N N . VAL A 1 177 ? -9.658 11.798 1.915 1.00 88.50 177 VAL A N 1
ATOM 1366 C CA . VAL A 1 177 ? -10.025 11.684 3.332 1.00 88.50 177 VAL A CA 1
ATOM 1367 C C . VAL A 1 177 ? -11.076 12.740 3.651 1.00 88.50 177 VAL A C 1
ATOM 1369 O O . VAL A 1 177 ? -10.875 13.915 3.342 1.00 88.50 177 VAL A O 1
ATOM 1372 N N . SER A 1 178 ? -12.163 12.319 4.297 1.00 81.06 178 SER A N 1
ATOM 1373 C CA . SER A 1 178 ? -13.291 13.166 4.708 1.00 81.06 178 SER A CA 1
ATOM 1374 C C . SER A 1 178 ? -13.730 12.910 6.144 1.00 81.06 178 SER A C 1
ATOM 1376 O O . SER A 1 178 ? -13.649 11.737 6.586 1.00 81.06 178 SER A O 1
#

Sequence (178 aa):
MPEVPPAPEVVLYRCGCSHCDMAEEELRRQAARHGAAFEVRRVEKEGVGQLAGWATPVVYVNGVEISHYTMSAKAWREALAATLERKRLRGEVVDLRCYEDSGARGPEHQECAEHCINEIKLPMGLLTADGDLYQVVAGRGTAGAHEGLKQLIGRQVEITGDLFHWKGRSTLIVRDVS

Foldseek 3Di:
DPPDFDQKEKEWEDQPDPVSVVLVVLLVVLCVVLVYHYYYHYDHQVRCPVVPHPFDGFMDMLQHTQDTNDSPSVSSNVQSPFTWDKDKAKFAKFQQVCCVPPNDAAPVCQVVRLCCCPPVVGWIWGAGPVGDIATEGEDVPCVVQVVVCSVRHRHIWIFTFIWGDDPNHTHGHGDHID